Protein AF-A0A964N8U9-F1 (afdb_monomer_lite)

Radius of gyration: 18.35 Å; chains: 1; bounding box: 49×35×54 Å

Structure (mmCIF, N/CA/C/O backbone):
data_AF-A0A964N8U9-F1
#
_entry.id   AF-A0A964N8U9-F1
#
loop_
_atom_site.group_PDB
_atom_site.id
_atom_site.type_symbol
_atom_site.label_atom_id
_atom_site.label_alt_id
_atom_site.label_comp_id
_atom_site.label_asym_id
_atom_site.label_entity_id
_atom_site.label_seq_id
_atom_site.pdbx_PDB_ins_code
_atom_site.Cartn_x
_atom_site.Cartn_y
_atom_site.Cartn_z
_atom_site.occupancy
_atom_site.B_iso_or_equiv
_atom_site.auth_seq_id
_atom_site.auth_comp_id
_atom_site.auth_asym_id
_atom_site.auth_atom_id
_atom_site.pdbx_PDB_model_num
ATOM 1 N N . MET A 1 1 ? 11.304 -13.236 35.512 1.00 54.75 1 MET A N 1
ATOM 2 C CA . MET A 1 1 ? 11.075 -12.241 34.435 1.00 54.75 1 MET A CA 1
ATOM 3 C C . MET A 1 1 ? 10.628 -10.931 35.070 1.00 54.75 1 MET A C 1
ATOM 5 O O . MET A 1 1 ? 9.772 -10.976 35.941 1.00 54.75 1 MET A O 1
ATOM 9 N N . ARG A 1 2 ? 11.215 -9.788 34.690 1.00 71.62 2 ARG A N 1
ATOM 10 C CA . ARG A 1 2 ? 10.798 -8.460 35.178 1.00 71.62 2 ARG A CA 1
ATOM 11 C C . ARG A 1 2 ? 9.576 -7.997 34.365 1.00 71.62 2 ARG A C 1
ATOM 13 O O . ARG A 1 2 ? 9.665 -8.050 33.136 1.00 71.62 2 ARG A O 1
ATOM 20 N N . PRO A 1 3 ? 8.460 -7.573 34.985 1.00 66.44 3 PRO A N 1
ATOM 21 C CA . PRO A 1 3 ? 7.298 -7.080 34.249 1.00 66.44 3 PRO A CA 1
ATOM 22 C C . PRO A 1 3 ? 7.685 -5.850 33.428 1.00 66.44 3 PRO A C 1
ATOM 24 O O . PRO A 1 3 ? 8.317 -4.927 33.945 1.00 66.44 3 PRO A O 1
ATOM 27 N N . ARG A 1 4 ? 7.343 -5.842 32.139 1.00 69.38 4 ARG A N 1
ATOM 28 C CA . ARG A 1 4 ? 7.621 -4.709 31.258 1.00 69.38 4 ARG A CA 1
ATOM 29 C C . ARG A 1 4 ? 6.457 -3.724 31.345 1.00 69.38 4 ARG A C 1
ATOM 31 O O . ARG A 1 4 ? 5.420 -3.955 30.740 1.00 69.38 4 ARG A O 1
ATOM 38 N N . ALA A 1 5 ? 6.643 -2.633 32.079 1.00 75.00 5 ALA A N 1
ATOM 39 C CA . ALA A 1 5 ? 5.748 -1.477 32.052 1.00 75.00 5 ALA A CA 1
ATOM 40 C C . ALA A 1 5 ? 6.100 -0.582 30.849 1.00 75.00 5 ALA A C 1
ATOM 42 O O . ALA A 1 5 ? 6.631 0.510 31.019 1.00 75.00 5 ALA A O 1
ATOM 43 N N . ALA A 1 6 ? 5.913 -1.088 29.628 1.00 74.56 6 ALA A N 1
ATOM 44 C CA . ALA A 1 6 ? 6.178 -0.332 28.403 1.00 74.56 6 ALA A CA 1
ATOM 45 C C . ALA A 1 6 ? 4.891 -0.130 27.606 1.00 74.56 6 ALA A C 1
ATOM 47 O O . ALA A 1 6 ? 4.007 -0.987 27.624 1.00 74.56 6 ALA A O 1
ATOM 48 N N . THR A 1 7 ? 4.821 0.996 26.895 1.00 79.75 7 THR A N 1
ATOM 49 C CA . THR A 1 7 ? 3.776 1.290 25.912 1.00 79.75 7 THR A CA 1
ATOM 50 C C . THR A 1 7 ? 3.614 0.113 24.940 1.00 79.75 7 THR A C 1
ATOM 52 O O . THR A 1 7 ? 4.629 -0.473 24.542 1.00 79.75 7 THR A O 1
ATOM 55 N N . PRO A 1 8 ? 2.375 -0.256 24.559 1.00 80.94 8 PRO A N 1
ATOM 56 C CA . PRO A 1 8 ? 2.138 -1.298 23.565 1.00 80.94 8 PRO A CA 1
ATOM 57 C C . PRO A 1 8 ? 2.924 -1.053 22.269 1.00 80.94 8 PRO A C 1
ATOM 59 O O . PRO A 1 8 ? 3.112 0.087 21.846 1.00 80.94 8 PRO A O 1
ATOM 62 N N . LEU A 1 9 ? 3.397 -2.135 21.646 1.00 86.94 9 LEU A N 1
ATOM 63 C CA . LEU A 1 9 ? 4.069 -2.084 20.347 1.00 86.94 9 LEU A CA 1
ATOM 64 C C . LEU A 1 9 ? 3.059 -1.717 19.254 1.00 86.94 9 LEU A C 1
ATOM 66 O O . LEU A 1 9 ? 2.041 -2.392 19.120 1.00 86.94 9 LEU A O 1
ATOM 70 N N . GLY A 1 10 ? 3.378 -0.694 18.462 1.00 88.94 10 GLY A N 1
ATOM 71 C CA . GLY A 1 10 ? 2.648 -0.358 17.241 1.00 88.94 10 GLY A CA 1
ATOM 72 C C . GLY A 1 10 ? 3.241 -1.064 16.021 1.00 88.94 10 GLY A C 1
ATOM 73 O O . GLY A 1 10 ? 4.451 -1.299 15.954 1.00 88.94 10 GLY A O 1
ATOM 74 N N . PHE A 1 11 ? 2.396 -1.377 15.039 1.00 93.19 11 PHE A N 1
ATOM 75 C CA . PHE A 1 11 ? 2.808 -2.046 13.806 1.00 93.19 11 PHE A CA 1
ATOM 76 C C . PHE A 1 11 ? 2.579 -1.154 12.584 1.00 93.19 11 PHE A C 1
ATOM 78 O O . PHE A 1 11 ? 1.510 -0.566 12.402 1.00 93.19 11 PHE A O 1
ATOM 85 N N . GLY A 1 12 ? 3.605 -1.074 11.735 1.00 93.31 12 GLY A N 1
ATOM 86 C CA . GLY A 1 12 ? 3.577 -0.342 10.473 1.00 93.31 12 GLY A CA 1
ATOM 87 C C . GLY A 1 12 ? 3.576 -1.274 9.263 1.00 93.31 12 GLY A C 1
ATOM 88 O O . GLY A 1 12 ? 4.232 -2.316 9.280 1.00 93.31 12 GLY A O 1
ATOM 89 N N . LEU A 1 13 ? 2.878 -0.882 8.196 1.00 93.31 13 LEU A N 1
ATOM 90 C CA . LEU A 1 13 ? 2.853 -1.593 6.918 1.00 93.31 13 LEU A CA 1
ATOM 91 C C . LEU A 1 13 ? 3.284 -0.668 5.777 1.00 93.31 13 LEU A C 1
ATOM 93 O O . LEU A 1 13 ? 2.656 0.360 5.523 1.00 93.31 13 LEU A O 1
ATOM 97 N N . SER A 1 14 ? 4.329 -1.065 5.051 1.00 93.12 14 SER A N 1
ATOM 98 C CA . SER A 1 14 ? 4.698 -0.445 3.776 1.00 93.12 14 SER A CA 1
ATOM 99 C C . SER A 1 14 ? 3.990 -1.155 2.627 1.00 93.12 14 SER A C 1
ATOM 101 O O . SER A 1 14 ? 3.969 -2.386 2.568 1.00 93.12 14 SER A O 1
ATOM 103 N N . ALA A 1 15 ? 3.384 -0.382 1.727 1.00 92.19 15 ALA A N 1
ATOM 104 C CA . ALA A 1 15 ? 2.611 -0.926 0.618 1.00 92.19 15 ALA A CA 1
ATOM 105 C C . ALA A 1 15 ? 2.588 0.013 -0.589 1.00 92.19 15 ALA A C 1
ATOM 107 O O . ALA A 1 15 ? 2.545 1.236 -0.458 1.00 92.19 15 ALA A O 1
ATOM 108 N N . PHE A 1 16 ? 2.549 -0.576 -1.778 1.00 91.56 16 PHE A N 1
ATOM 109 C CA . PHE A 1 16 ? 2.309 0.128 -3.028 1.00 91.56 16 PHE A CA 1
ATOM 110 C C . PHE A 1 16 ? 0.818 0.093 -3.368 1.00 91.56 16 PHE A C 1
ATOM 112 O O . PHE A 1 16 ? 0.201 -0.975 -3.349 1.00 91.56 16 PHE A O 1
ATOM 119 N N . VAL A 1 17 ? 0.242 1.255 -3.681 1.00 92.31 17 VAL A N 1
ATOM 120 C CA . VAL A 1 17 ? -1.200 1.398 -3.916 1.00 92.31 17 VAL A CA 1
ATOM 121 C C . VAL A 1 17 ? -1.506 1.562 -5.397 1.00 92.31 17 VAL A C 1
ATOM 123 O O . VAL A 1 17 ? -0.976 2.448 -6.069 1.00 92.31 17 VAL A O 1
ATOM 126 N N . ILE A 1 18 ? -2.441 0.748 -5.882 1.00 89.62 18 ILE A N 1
ATOM 127 C CA . ILE A 1 18 ? -3.035 0.862 -7.214 1.00 89.62 18 ILE A CA 1
ATOM 128 C C . ILE A 1 18 ? -4.551 0.898 -7.029 1.00 89.62 18 ILE A C 1
ATOM 130 O O . ILE A 1 18 ? -5.206 -0.139 -6.934 1.00 89.62 18 ILE A O 1
ATOM 134 N N . ALA A 1 19 ? -5.101 2.107 -6.950 1.00 91.62 19 ALA A N 1
ATOM 135 C CA . ALA A 1 19 ? -6.528 2.337 -6.765 1.00 91.62 19 ALA A CA 1
ATOM 136 C C . ALA A 1 19 ? -7.125 3.046 -7.991 1.00 91.62 19 ALA A C 1
ATOM 138 O O . ALA A 1 19 ? -6.553 4.020 -8.490 1.00 91.62 19 ALA A O 1
ATOM 139 N N . ARG A 1 20 ? -8.271 2.555 -8.465 1.00 89.88 20 ARG A N 1
ATOM 140 C CA . ARG A 1 20 ? -8.965 3.017 -9.682 1.00 89.88 20 ARG A CA 1
ATOM 141 C C . ARG A 1 20 ? -10.479 3.088 -9.472 1.00 89.88 20 ARG A C 1
ATOM 143 O O . ARG A 1 20 ? -10.986 2.608 -8.464 1.00 89.88 20 ARG A O 1
ATOM 150 N N . SER A 1 21 ? -11.194 3.690 -10.416 1.00 88.69 21 SER A N 1
ATOM 151 C CA . SER A 1 21 ? -12.658 3.783 -10.382 1.00 88.69 21 SER A CA 1
ATOM 152 C C . SER A 1 21 ? -13.328 2.417 -10.461 1.00 88.69 21 SER A C 1
ATOM 154 O O . SER A 1 21 ? -14.239 2.150 -9.683 1.00 88.69 21 SER A O 1
ATOM 156 N N . ARG A 1 22 ? -12.869 1.542 -11.365 1.00 83.88 22 ARG A N 1
ATOM 157 C CA . ARG A 1 22 ? -13.455 0.211 -11.553 1.00 83.88 22 ARG A CA 1
ATOM 158 C C . ARG A 1 22 ? -12.406 -0.890 -11.465 1.00 83.88 22 ARG A C 1
ATOM 160 O O . ARG A 1 22 ? -11.316 -0.795 -12.032 1.00 83.88 22 ARG A O 1
ATOM 167 N N . ALA A 1 23 ? -12.752 -1.992 -10.805 1.00 73.12 23 ALA A N 1
ATOM 168 C CA . ALA A 1 23 ? -11.942 -3.200 -10.850 1.00 73.12 23 ALA A CA 1
ATOM 169 C C . ALA A 1 23 ? -11.767 -3.680 -12.305 1.00 73.12 23 ALA A C 1
ATOM 171 O O . ALA A 1 23 ? -12.729 -3.788 -13.063 1.00 73.12 23 ALA A O 1
ATOM 172 N N . GLY A 1 24 ? -10.521 -3.961 -12.695 1.00 68.75 24 GLY A N 1
ATOM 173 C CA . GLY A 1 24 ? -10.182 -4.448 -14.033 1.00 68.75 24 GLY A CA 1
ATOM 174 C C . GLY A 1 24 ? -9.925 -3.368 -15.087 1.00 68.75 24 GLY A C 1
ATOM 175 O O . GLY A 1 24 ? -9.440 -3.719 -16.157 1.00 68.75 24 GLY A O 1
ATOM 176 N N . GLU A 1 25 ? -10.162 -2.080 -14.800 1.00 72.50 25 GLU A N 1
ATOM 177 C CA . GLU A 1 25 ? -9.741 -1.007 -15.714 1.00 72.50 25 GLU A CA 1
ATOM 178 C C . GLU A 1 25 ? -8.219 -1.064 -15.922 1.00 72.50 25 GLU A C 1
ATOM 180 O O . GLU A 1 25 ? -7.480 -1.094 -14.926 1.00 72.50 25 GLU A O 1
ATOM 185 N N . PRO A 1 26 ? -7.730 -1.099 -17.177 1.00 64.94 26 PRO A N 1
ATOM 186 C CA . PRO A 1 26 ? -6.304 -1.051 -17.457 1.00 64.94 26 PRO A CA 1
ATOM 187 C C . PRO A 1 26 ? -5.685 0.172 -16.783 1.00 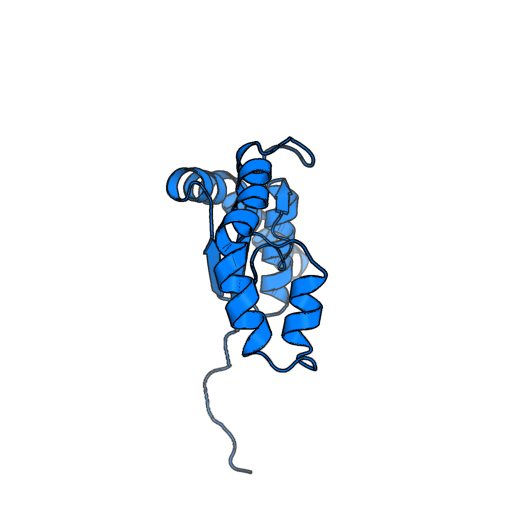64.94 26 PRO A C 1
ATOM 189 O O . PRO A 1 26 ? -6.165 1.291 -16.939 1.00 64.94 26 PRO A O 1
ATOM 192 N N . ASP A 1 27 ? -4.615 -0.039 -16.022 1.00 71.94 27 ASP A N 1
ATOM 193 C CA . ASP A 1 27 ? -3.766 1.059 -15.577 1.00 71.94 27 ASP A CA 1
ATOM 194 C C . ASP A 1 27 ? -2.531 1.020 -16.475 1.00 7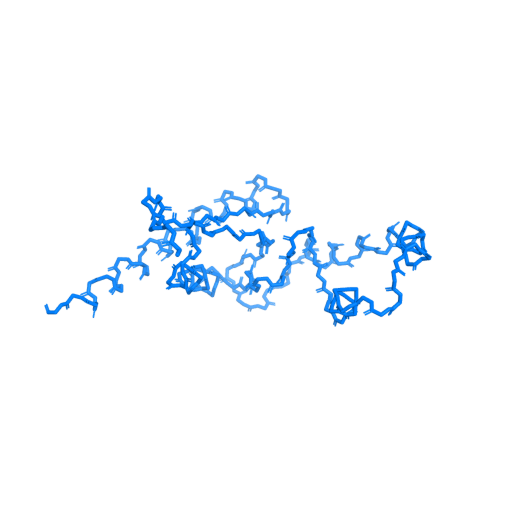1.94 27 ASP A C 1
ATOM 196 O O . ASP A 1 27 ? -1.646 0.182 -16.302 1.00 71.94 27 ASP A O 1
ATOM 200 N N . GLU A 1 28 ? -2.510 1.875 -17.497 1.00 68.56 28 GLU A N 1
ATOM 201 C CA . GLU A 1 28 ? -1.394 1.957 -18.448 1.00 68.56 28 GLU A CA 1
ATOM 202 C C . GLU A 1 28 ? -0.066 2.225 -17.724 1.00 68.56 28 GLU A C 1
ATOM 204 O O . GLU A 1 28 ? 0.977 1.684 -18.103 1.00 68.56 28 GLU A O 1
ATOM 209 N N . ASN A 1 29 ? -0.109 2.957 -16.602 1.00 71.00 29 ASN A N 1
ATOM 210 C CA . ASN A 1 29 ? 1.068 3.146 -15.761 1.00 71.00 29 ASN A CA 1
ATOM 211 C C . ASN A 1 29 ? 1.464 1.846 -15.065 1.00 71.00 29 ASN A C 1
ATOM 213 O O . ASN A 1 29 ? 2.649 1.579 -14.931 1.00 71.00 29 ASN A O 1
ATOM 217 N N . LEU A 1 30 ? 0.515 1.006 -14.649 1.00 73.31 30 LEU A N 1
ATOM 218 C CA . LEU A 1 30 ? 0.831 -0.281 -14.031 1.00 73.31 30 LEU A CA 1
ATOM 219 C C . LEU A 1 30 ? 1.532 -1.229 -15.003 1.00 73.31 30 LEU A C 1
ATOM 221 O O . LEU A 1 30 ? 2.547 -1.824 -14.641 1.00 73.31 30 LEU A O 1
ATOM 225 N N . ALA A 1 31 ? 1.010 -1.355 -16.225 1.00 75.50 31 ALA A N 1
ATOM 226 C CA . ALA A 1 31 ? 1.652 -2.162 -17.259 1.00 75.50 31 ALA A CA 1
ATOM 227 C C . ALA A 1 31 ? 3.093 -1.684 -17.484 1.00 75.50 31 ALA A C 1
ATOM 229 O O . ALA A 1 31 ? 4.020 -2.492 -17.455 1.00 75.50 31 ALA A O 1
ATOM 230 N N . HIS A 1 32 ? 3.298 -0.366 -17.579 1.00 78.75 32 HIS A N 1
ATOM 231 C CA . HIS A 1 32 ? 4.629 0.226 -17.659 1.00 78.75 32 HIS A CA 1
ATOM 232 C C . HIS A 1 32 ? 5.501 -0.086 -16.431 1.00 78.75 32 HIS A C 1
ATOM 234 O O . HIS A 1 32 ? 6.647 -0.505 -16.589 1.00 78.75 32 HIS A O 1
ATOM 240 N N . LEU A 1 33 ? 4.975 0.047 -15.211 1.00 78.00 33 LEU A N 1
ATOM 241 C CA . LEU A 1 33 ? 5.710 -0.233 -13.973 1.00 78.00 33 LEU A CA 1
ATOM 242 C C . LEU A 1 33 ? 6.175 -1.692 -13.896 1.00 78.00 33 LEU A C 1
ATOM 244 O O . LEU A 1 33 ? 7.280 -1.941 -13.421 1.00 78.00 33 LEU A O 1
ATOM 248 N N . PHE A 1 34 ? 5.393 -2.644 -14.411 1.00 76.06 34 PHE A N 1
ATOM 249 C CA . PHE A 1 34 ? 5.810 -4.048 -14.499 1.00 76.06 34 PHE A CA 1
ATOM 250 C C . PHE A 1 34 ? 6.923 -4.299 -15.525 1.00 76.06 34 PHE A C 1
ATOM 252 O O . PHE A 1 34 ? 7.618 -5.307 -15.417 1.00 76.06 34 PHE A O 1
ATOM 259 N N . THR A 1 35 ? 7.150 -3.389 -16.478 1.00 79.12 35 THR A N 1
ATOM 260 C CA . THR A 1 35 ? 8.296 -3.485 -17.401 1.00 79.12 35 THR A CA 1
ATOM 261 C C . THR A 1 35 ? 9.607 -3.004 -16.779 1.00 79.12 35 THR A C 1
ATOM 263 O O . THR A 1 35 ? 10.682 -3.429 -17.198 1.00 79.12 35 THR A O 1
ATOM 266 N N . LEU A 1 36 ? 9.548 -2.137 -15.761 1.00 77.25 36 LEU A N 1
ATOM 267 C CA . LEU A 1 36 ? 10.738 -1.515 -15.174 1.00 77.25 36 LEU A CA 1
ATOM 268 C C . LEU A 1 36 ? 11.705 -2.501 -14.498 1.00 77.25 36 LEU A C 1
ATOM 270 O O . LEU A 1 36 ? 12.904 -2.326 -14.702 1.00 77.25 36 LEU A O 1
ATOM 274 N N . PRO A 1 37 ? 11.264 -3.559 -13.784 1.00 76.56 37 PRO A N 1
ATOM 275 C CA . PRO A 1 37 ? 12.173 -4.539 -13.191 1.00 76.56 37 PRO A CA 1
ATOM 276 C C . PRO A 1 37 ? 13.142 -5.194 -14.180 1.00 76.56 37 PRO A C 1
ATOM 278 O O . PRO A 1 37 ? 14.230 -5.601 -13.774 1.00 76.56 37 PRO A O 1
ATOM 281 N N . ALA A 1 38 ? 12.784 -5.283 -15.467 1.00 79.00 38 ALA A N 1
ATOM 282 C CA . ALA A 1 38 ? 13.676 -5.809 -16.499 1.00 79.00 38 ALA A CA 1
ATOM 283 C C . ALA A 1 38 ? 14.934 -4.940 -16.680 1.00 79.00 38 ALA A C 1
ATOM 285 O O . ALA A 1 38 ? 15.993 -5.455 -17.032 1.00 79.00 38 ALA A O 1
ATOM 286 N N . LYS A 1 39 ? 14.848 -3.636 -16.384 1.00 81.94 39 LYS A N 1
ATOM 287 C CA . LYS A 1 39 ? 15.986 -2.706 -16.449 1.00 81.94 39 LYS A CA 1
ATOM 288 C C . LYS A 1 39 ? 17.017 -2.964 -15.346 1.00 81.94 39 LYS A C 1
ATOM 290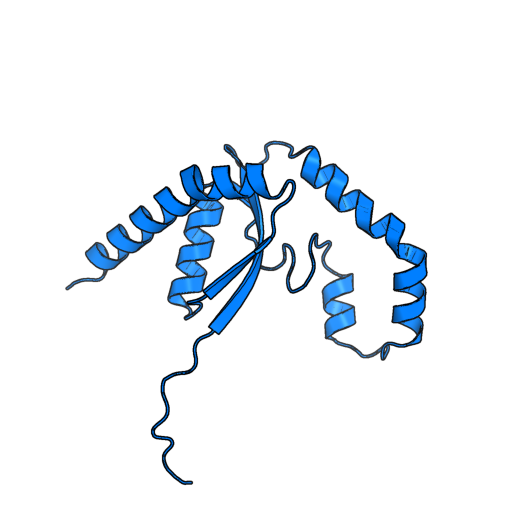 O O . LYS A 1 39 ? 18.192 -2.675 -15.539 1.00 81.94 39 LYS A O 1
ATOM 295 N N . ASP A 1 40 ? 16.604 -3.587 -14.244 1.00 80.00 40 ASP A N 1
ATOM 296 C CA . ASP A 1 40 ? 17.471 -3.899 -13.102 1.00 80.00 40 ASP A CA 1
ATOM 297 C C . ASP A 1 40 ? 18.107 -5.298 -13.195 1.00 80.00 40 ASP A C 1
ATOM 299 O O . ASP A 1 40 ? 18.714 -5.772 -12.231 1.00 80.00 40 ASP A O 1
ATOM 303 N N . ALA A 1 41 ? 17.976 -5.992 -14.333 1.00 82.50 41 ALA A N 1
ATOM 304 C CA . ALA A 1 41 ? 18.395 -7.387 -14.483 1.00 82.50 41 ALA A CA 1
ATOM 305 C C . ALA A 1 41 ? 19.868 -7.626 -14.100 1.00 82.50 41 ALA A C 1
ATOM 307 O O . ALA A 1 41 ? 20.173 -8.590 -13.396 1.00 82.50 41 ALA A O 1
ATOM 308 N N . ALA A 1 42 ? 20.775 -6.727 -14.498 1.00 85.19 42 ALA A N 1
ATOM 309 C CA . ALA A 1 42 ? 22.201 -6.842 -14.187 1.00 85.19 42 ALA A CA 1
ATOM 310 C C . ALA A 1 42 ? 22.483 -6.748 -12.675 1.00 85.19 42 ALA A C 1
ATOM 312 O O . ALA A 1 42 ? 23.240 -7.552 -12.126 1.00 85.19 42 ALA A O 1
ATOM 313 N N . ILE A 1 43 ? 21.822 -5.811 -11.989 1.00 84.56 43 ILE A N 1
ATOM 314 C CA . ILE A 1 43 ? 21.951 -5.610 -10.539 1.00 84.56 43 ILE A CA 1
ATOM 315 C C . ILE A 1 43 ? 21.354 -6.806 -9.789 1.00 84.56 43 ILE A C 1
ATOM 317 O O . ILE A 1 43 ? 21.975 -7.345 -8.873 1.00 84.56 43 ILE A O 1
ATOM 321 N N . ARG A 1 44 ? 20.187 -7.293 -10.224 1.00 82.12 44 ARG A N 1
ATOM 322 C CA . ARG A 1 44 ? 19.544 -8.481 -9.644 1.00 82.12 44 ARG A CA 1
ATOM 323 C C . ARG A 1 44 ? 20.408 -9.732 -9.784 1.00 82.12 44 ARG A C 1
ATOM 325 O O . ARG A 1 44 ? 20.518 -10.497 -8.830 1.00 82.12 44 ARG A O 1
ATOM 332 N N . ALA A 1 45 ? 21.062 -9.919 -10.931 1.00 85.62 45 ALA A N 1
ATOM 333 C CA . ALA A 1 45 ? 21.992 -11.028 -11.136 1.00 85.62 45 ALA A CA 1
ATOM 334 C C . ALA A 1 45 ? 23.198 -10.952 -10.184 1.00 85.62 45 ALA A C 1
ATOM 336 O O . ALA A 1 45 ? 23.675 -11.981 -9.707 1.00 85.62 45 ALA A O 1
ATOM 337 N N . GLN A 1 46 ? 23.682 -9.746 -9.873 1.00 87.75 46 GLN A N 1
ATOM 338 C CA . GLN A 1 46 ? 24.732 -9.554 -8.874 1.00 87.75 46 GLN A CA 1
ATOM 339 C C . GLN A 1 46 ? 24.251 -9.883 -7.458 1.00 87.75 46 GLN A C 1
ATOM 341 O O . GLN A 1 46 ? 24.956 -10.575 -6.728 1.00 87.75 46 GLN A O 1
ATOM 346 N N . TRP A 1 47 ? 23.053 -9.442 -7.074 1.00 85.06 47 TRP A N 1
ATOM 347 C CA . TRP A 1 47 ? 22.480 -9.771 -5.766 1.00 85.06 47 TRP A CA 1
ATOM 348 C C . TRP A 1 47 ? 22.255 -11.268 -5.591 1.00 85.06 47 TRP A C 1
ATOM 350 O O . TRP A 1 47 ? 22.579 -11.801 -4.534 1.00 85.06 47 TRP A O 1
ATOM 360 N N . ALA A 1 48 ? 21.776 -11.957 -6.629 1.00 84.12 48 ALA A N 1
ATOM 361 C CA . ALA A 1 48 ? 21.568 -13.401 -6.594 1.00 84.12 48 ALA A CA 1
ATOM 362 C C . ALA A 1 48 ? 22.863 -14.177 -6.297 1.00 84.12 48 ALA A C 1
ATOM 364 O O . ALA A 1 48 ? 22.822 -15.147 -5.551 1.00 84.12 48 ALA A O 1
ATOM 365 N N . ARG A 1 49 ? 24.020 -13.723 -6.806 1.00 88.19 49 ARG A N 1
ATOM 366 C CA . ARG A 1 49 ? 25.328 -14.338 -6.496 1.00 88.19 49 ARG A CA 1
ATOM 367 C C . ARG A 1 49 ? 25.768 -14.147 -5.044 1.00 88.19 49 ARG A C 1
ATOM 369 O O . ARG A 1 49 ? 26.552 -14.943 -4.545 1.00 88.19 49 ARG A O 1
ATOM 376 N N . ASN A 1 50 ? 25.273 -13.100 -4.391 1.00 89.06 50 ASN A N 1
ATOM 377 C CA . ASN A 1 50 ? 25.650 -12.719 -3.030 1.00 89.06 50 ASN A CA 1
ATOM 378 C C . ASN A 1 50 ? 24.562 -13.057 -1.996 1.00 89.06 50 ASN A C 1
ATOM 380 O O . ASN A 1 50 ? 24.685 -12.680 -0.833 1.00 89.06 50 ASN A O 1
ATOM 384 N N . THR A 1 51 ? 23.483 -13.720 -2.416 1.00 85.31 51 THR A N 1
ATOM 385 C CA . THR A 1 51 ? 22.364 -14.116 -1.558 1.00 85.31 51 THR A CA 1
ATOM 386 C C . THR A 1 51 ? 22.424 -15.617 -1.335 1.00 85.31 51 THR A C 1
ATOM 388 O O . THR A 1 51 ? 22.658 -16.370 -2.277 1.00 85.31 51 THR A O 1
ATOM 391 N N . ASP A 1 52 ? 22.183 -16.054 -0.100 1.00 88.56 52 ASP A N 1
ATOM 392 C CA . ASP A 1 52 ? 22.064 -17.476 0.215 1.00 88.56 52 ASP A CA 1
ATOM 393 C C . ASP A 1 52 ? 20.983 -18.128 -0.677 1.00 88.56 52 ASP A C 1
ATOM 395 O O . ASP A 1 52 ? 19.825 -17.683 -0.649 1.00 88.56 52 ASP A O 1
ATOM 399 N N . PRO A 1 53 ? 21.316 -19.172 -1.460 1.00 84.44 53 PRO A N 1
ATOM 400 C CA . PRO A 1 53 ? 20.350 -19.861 -2.311 1.00 84.44 53 PRO A CA 1
ATOM 401 C C . PRO A 1 53 ? 19.202 -20.521 -1.529 1.00 84.44 53 PRO A C 1
ATOM 403 O O . PRO A 1 53 ? 18.155 -20.788 -2.115 1.00 84.44 53 PRO A O 1
ATOM 406 N N . GLN A 1 54 ? 19.359 -20.760 -0.222 1.00 89.19 54 GLN A N 1
ATOM 407 C CA . GLN A 1 54 ? 18.316 -21.288 0.666 1.00 89.19 54 GLN A CA 1
ATOM 408 C C . GLN A 1 54 ? 17.459 -20.189 1.320 1.00 89.19 54 GLN A C 1
ATOM 410 O O . GLN A 1 54 ? 16.623 -20.469 2.182 1.00 89.19 54 GLN A O 1
ATOM 415 N N . SER A 1 55 ? 17.622 -18.925 0.916 1.00 88.00 55 SER A N 1
ATOM 416 C CA . SER A 1 55 ? 16.821 -17.820 1.440 1.00 88.00 55 SER A CA 1
ATOM 417 C C . SER A 1 55 ? 15.338 -17.974 1.087 1.00 88.00 55 SER A C 1
ATOM 419 O O . SER A 1 55 ? 14.910 -17.769 -0.053 1.00 88.00 55 SER A O 1
ATOM 421 N N . VAL A 1 56 ? 14.519 -18.252 2.105 1.00 84.44 56 VAL A N 1
ATOM 422 C CA . VAL A 1 56 ? 13.053 -18.314 1.981 1.00 84.44 56 VAL A CA 1
ATOM 423 C C . VAL A 1 56 ? 12.487 -16.982 1.482 1.00 84.44 56 VAL A C 1
ATOM 425 O O . VAL A 1 56 ? 11.589 -16.968 0.642 1.00 84.44 56 VAL A O 1
ATOM 428 N N . MET A 1 57 ? 13.042 -15.856 1.939 1.00 79.00 57 MET A N 1
ATOM 429 C CA . MET A 1 57 ? 12.640 -14.522 1.485 1.00 79.00 57 MET A CA 1
ATOM 430 C C . MET A 1 57 ? 12.869 -14.353 -0.023 1.00 79.00 57 MET A C 1
ATOM 432 O O . MET A 1 57 ? 11.971 -13.905 -0.737 1.00 79.00 57 MET A O 1
ATOM 436 N N . ALA A 1 58 ? 14.040 -14.763 -0.524 1.00 78.38 58 ALA A N 1
ATOM 437 C CA . ALA A 1 58 ? 14.347 -14.700 -1.951 1.00 78.38 58 ALA A CA 1
ATOM 438 C C . ALA A 1 58 ? 13.403 -15.596 -2.770 1.00 78.38 58 ALA A C 1
ATOM 440 O O . ALA A 1 58 ? 12.884 -15.167 -3.802 1.00 78.38 58 ALA A O 1
ATOM 441 N N . ALA A 1 59 ? 13.107 -16.803 -2.275 1.00 79.56 59 ALA A N 1
ATOM 442 C CA . ALA A 1 59 ? 12.168 -17.720 -2.917 1.00 79.56 59 ALA A CA 1
ATOM 443 C C . ALA A 1 59 ? 10.733 -17.159 -2.982 1.00 79.56 59 ALA A C 1
ATOM 445 O O . ALA A 1 59 ? 10.054 -17.320 -3.996 1.00 79.56 59 ALA A O 1
ATOM 446 N N . VAL A 1 60 ? 10.265 -16.477 -1.930 1.00 76.69 60 VAL A N 1
ATOM 447 C CA . VAL A 1 60 ? 8.939 -15.833 -1.904 1.00 76.69 60 V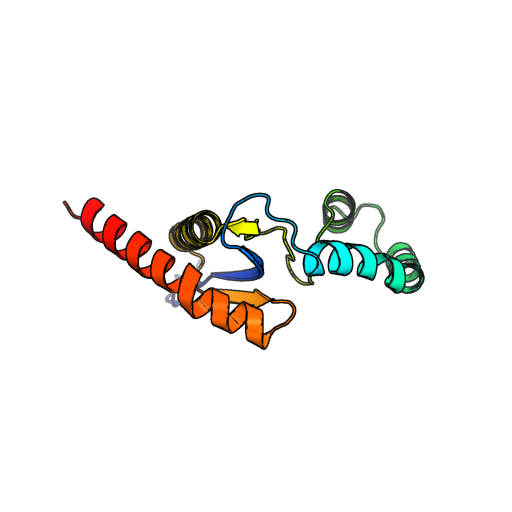AL A CA 1
ATOM 448 C C . VAL A 1 60 ? 8.871 -14.662 -2.888 1.00 76.69 60 VAL A C 1
ATOM 450 O O . VAL A 1 60 ? 7.920 -14.573 -3.666 1.00 76.69 60 VAL A O 1
ATOM 453 N N . LEU A 1 61 ? 9.895 -13.804 -2.905 1.00 73.00 61 LEU A N 1
ATOM 454 C CA . LEU A 1 61 ? 9.986 -12.663 -3.825 1.00 73.00 61 LEU A CA 1
ATOM 455 C C . LEU A 1 61 ? 10.056 -13.095 -5.297 1.00 73.00 61 LEU A C 1
ATOM 457 O O . LEU A 1 61 ? 9.500 -12.417 -6.155 1.00 73.00 61 LEU A O 1
ATOM 461 N N . ALA A 1 62 ? 10.689 -14.232 -5.599 1.00 75.12 62 ALA A N 1
ATOM 462 C CA . ALA A 1 62 ? 10.760 -14.764 -6.960 1.00 75.12 62 ALA A CA 1
ATOM 463 C C . ALA A 1 62 ? 9.407 -15.277 -7.491 1.00 75.12 62 ALA A C 1
ATOM 465 O O . ALA A 1 62 ? 9.191 -15.298 -8.700 1.00 75.12 62 ALA A O 1
ATOM 466 N N . ARG A 1 63 ? 8.489 -15.692 -6.606 1.00 72.44 63 ARG A N 1
ATOM 467 C CA . ARG A 1 63 ? 7.195 -16.290 -6.990 1.00 72.44 63 ARG A CA 1
ATOM 468 C C . ARG A 1 63 ? 6.116 -15.269 -7.335 1.00 72.44 63 ARG A C 1
ATOM 470 O O . ARG A 1 63 ? 5.158 -15.624 -8.014 1.00 72.44 63 ARG A O 1
ATOM 477 N N . THR A 1 64 ? 6.240 -14.033 -6.856 1.00 64.56 64 THR A N 1
ATOM 478 C CA . THR A 1 64 ? 5.177 -13.029 -6.987 1.00 64.56 64 THR A CA 1
ATOM 479 C C . THR A 1 64 ? 5.704 -11.793 -7.704 1.00 64.56 64 THR A C 1
ATOM 481 O O . THR A 1 64 ? 6.534 -11.082 -7.137 1.00 64.56 64 THR A O 1
ATOM 484 N N . PRO A 1 65 ? 5.218 -11.480 -8.918 1.00 65.25 65 PRO A N 1
ATOM 485 C CA . PRO A 1 65 ? 5.516 -10.207 -9.557 1.00 65.25 65 PRO A CA 1
ATOM 486 C C . PRO A 1 65 ? 5.018 -9.062 -8.669 1.00 65.25 65 PRO A C 1
ATOM 488 O O . PRO A 1 65 ? 3.816 -8.904 -8.456 1.00 65.25 65 PRO A O 1
ATOM 491 N N . CYS A 1 66 ? 5.938 -8.264 -8.130 1.00 67.50 66 CYS A N 1
ATOM 492 C CA . CYS A 1 66 ? 5.609 -7.114 -7.298 1.00 67.50 66 CYS A CA 1
ATOM 493 C C . CYS A 1 66 ? 6.215 -5.830 -7.867 1.00 67.50 66 CYS A C 1
ATOM 495 O O . CYS A 1 66 ? 7.363 -5.809 -8.316 1.00 67.50 66 CYS A O 1
ATOM 497 N N . VAL A 1 67 ? 5.440 -4.748 -7.812 1.00 72.94 67 VAL A N 1
ATOM 498 C CA . VAL A 1 67 ? 5.914 -3.383 -8.079 1.00 72.94 67 VAL A CA 1
ATOM 499 C C . VAL A 1 67 ? 6.115 -2.671 -6.745 1.00 72.94 67 VAL A C 1
ATOM 501 O O . VAL A 1 67 ? 5.317 -2.848 -5.825 1.00 72.94 67 VAL A O 1
ATOM 504 N N . GLY A 1 68 ? 7.165 -1.853 -6.657 1.00 65.06 68 GLY A N 1
ATOM 505 C CA . GLY A 1 68 ? 7.547 -1.132 -5.442 1.00 65.06 68 GLY A CA 1
ATOM 506 C C . GLY A 1 68 ? 8.550 -1.899 -4.577 1.00 65.06 68 GLY A C 1
ATOM 507 O O . GLY A 1 68 ? 8.736 -3.107 -4.726 1.00 65.06 68 GLY A O 1
ATOM 508 N N . SER A 1 69 ? 9.221 -1.179 -3.679 1.00 66.94 69 SER A N 1
ATOM 509 C CA . SER A 1 69 ? 10.141 -1.750 -2.684 1.00 66.94 69 SER A CA 1
ATOM 510 C C . SER A 1 69 ? 9.410 -2.017 -1.361 1.00 66.94 69 SER A C 1
ATOM 512 O O . SER A 1 69 ? 8.262 -1.604 -1.191 1.00 66.94 69 SER A O 1
ATOM 514 N N . ASN A 1 70 ? 10.052 -2.713 -0.413 1.00 64.38 70 ASN A N 1
ATOM 515 C CA . ASN A 1 70 ? 9.567 -2.868 0.970 1.00 64.38 70 ASN A CA 1
ATOM 516 C C . ASN A 1 70 ? 8.092 -3.308 1.073 1.00 64.38 70 ASN A C 1
ATOM 518 O O . ASN A 1 70 ? 7.270 -2.607 1.656 1.00 64.38 70 ASN A O 1
ATOM 522 N N . GLY A 1 71 ? 7.743 -4.446 0.468 1.00 64.81 71 GLY A N 1
ATOM 523 C CA . GLY A 1 71 ? 6.385 -5.006 0.514 1.00 64.81 71 GLY A CA 1
ATOM 524 C C . GLY A 1 71 ? 5.540 -4.752 -0.735 1.00 64.81 71 GLY A C 1
ATOM 525 O O . GLY A 1 71 ? 4.608 -5.518 -0.973 1.00 64.81 71 GLY A O 1
ATOM 526 N N . GLY A 1 72 ? 5.904 -3.770 -1.572 1.00 81.88 72 GLY A N 1
ATOM 527 C CA . GLY A 1 72 ? 5.345 -3.567 -2.914 1.00 81.88 72 GLY A CA 1
ATOM 528 C C . GLY A 1 72 ? 3.823 -3.745 -2.995 1.00 81.88 72 GLY A C 1
ATOM 529 O O . GLY A 1 72 ? 3.075 -3.327 -2.111 1.00 81.88 72 GLY A O 1
ATOM 530 N N . THR A 1 73 ? 3.347 -4.427 -4.032 1.00 81.38 73 THR A N 1
ATOM 531 C CA . THR A 1 73 ? 1.931 -4.813 -4.178 1.00 81.38 73 THR A CA 1
ATOM 532 C C . THR A 1 73 ? 1.516 -6.011 -3.309 1.00 81.38 73 THR A C 1
ATOM 534 O O . THR A 1 73 ? 0.354 -6.415 -3.350 1.00 81.38 73 THR A O 1
ATOM 537 N N . GLY A 1 74 ? 2.413 -6.572 -2.488 1.00 82.62 74 GLY A N 1
ATOM 538 C CA . GLY A 1 74 ? 2.166 -7.768 -1.671 1.00 82.62 74 GLY A CA 1
ATOM 539 C C . GLY A 1 74 ? 1.099 -7.586 -0.585 1.00 82.62 74 GLY A C 1
ATOM 540 O O . GLY A 1 74 ? 0.411 -8.540 -0.231 1.00 82.62 74 GLY A O 1
ATOM 541 N N . ALA A 1 75 ? 0.871 -6.352 -0.118 1.00 86.06 75 ALA A N 1
ATOM 542 C CA . ALA A 1 75 ? -0.244 -6.033 0.780 1.00 86.06 75 ALA A CA 1
ATOM 543 C C . ALA A 1 75 ? -1.626 -6.166 0.101 1.00 86.06 75 ALA A C 1
ATOM 545 O O . ALA A 1 75 ? -2.657 -6.212 0.777 1.00 86.06 75 ALA A O 1
ATOM 546 N N . GLY A 1 76 ? -1.667 -6.241 -1.234 1.00 88.25 76 GLY A N 1
ATOM 547 C CA . GLY A 1 76 ? -2.896 -6.371 -2.013 1.00 88.25 76 GLY A CA 1
ATOM 548 C C . GLY A 1 76 ? -3.733 -5.094 -2.067 1.00 88.25 76 GLY A C 1
ATOM 549 O O . GLY A 1 76 ? -4.940 -5.176 -2.265 1.00 88.25 76 GLY A O 1
ATOM 550 N N . LEU A 1 77 ? -3.121 -3.915 -1.898 1.00 92.50 77 LEU A N 1
ATOM 551 C CA . LEU A 1 77 ? -3.781 -2.613 -2.081 1.00 92.50 77 LEU A CA 1
ATOM 552 C C . LEU A 1 77 ? -3.941 -2.281 -3.577 1.00 92.50 77 LEU A C 1
ATOM 554 O O . LEU A 1 77 ? -3.491 -1.241 -4.057 1.00 92.50 77 LEU A O 1
ATOM 558 N N . VAL A 1 78 ? -4.556 -3.209 -4.313 1.00 89.31 78 VAL A N 1
ATOM 559 C CA . VAL A 1 78 ? -4.723 -3.191 -5.768 1.00 89.31 78 VAL A CA 1
ATOM 560 C C . VAL A 1 78 ? -6.183 -3.481 -6.097 1.00 89.31 78 VAL A C 1
ATOM 562 O O . VAL A 1 78 ? -6.674 -4.567 -5.797 1.00 89.31 78 VAL A O 1
ATOM 565 N N . GLY A 1 79 ? -6.886 -2.535 -6.716 1.00 90.88 79 GLY A N 1
ATOM 566 C CA . GLY A 1 79 ? -8.309 -2.698 -7.012 1.00 90.88 79 GLY A CA 1
ATOM 567 C C . GLY A 1 79 ? -9.039 -1.380 -7.220 1.00 90.88 79 GLY A C 1
ATOM 568 O O . GLY A 1 79 ? -8.420 -0.346 -7.462 1.00 90.88 79 GLY A O 1
ATOM 569 N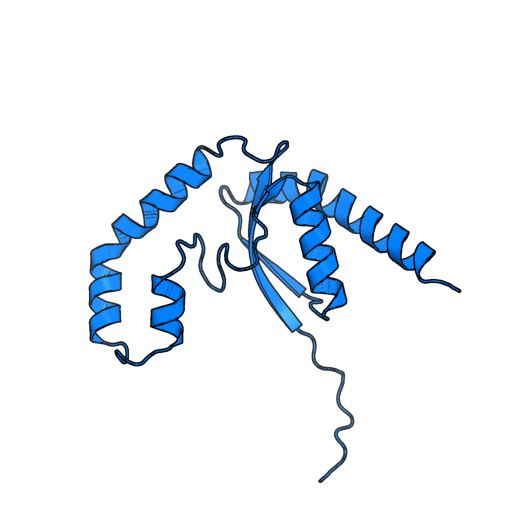 N . ASP A 1 80 ? -10.366 -1.423 -7.148 1.00 94.00 80 ASP A N 1
ATOM 570 C CA . ASP A 1 80 ? -11.152 -0.195 -7.051 1.00 94.00 80 ASP A CA 1
ATOM 571 C C . ASP A 1 80 ? -11.008 0.478 -5.673 1.00 94.00 80 ASP A C 1
ATOM 573 O O . ASP A 1 80 ? -10.424 -0.078 -4.733 1.00 94.00 80 ASP A O 1
ATOM 577 N N . TYR A 1 81 ? -11.509 1.709 -5.555 1.00 95.81 81 TYR A N 1
ATOM 578 C CA . TYR A 1 81 ? -11.415 2.491 -4.321 1.00 95.81 81 TYR A CA 1
ATOM 579 C C . TYR A 1 81 ? -12.040 1.783 -3.111 1.00 95.81 81 TYR A C 1
ATOM 581 O O . TYR A 1 81 ? -11.482 1.866 -2.014 1.00 95.81 81 TYR A O 1
ATOM 589 N N . ASP A 1 82 ? -13.145 1.062 -3.305 1.00 95.69 82 ASP A N 1
ATOM 590 C CA . ASP A 1 82 ? -13.847 0.352 -2.233 1.00 95.69 82 ASP A CA 1
ATOM 591 C C . ASP A 1 82 ? -13.061 -0.878 -1.763 1.00 95.69 82 ASP A C 1
ATOM 593 O O . ASP A 1 82 ? -12.872 -1.077 -0.561 1.00 95.69 82 ASP A O 1
ATOM 597 N N . THR A 1 83 ? -12.508 -1.653 -2.699 1.00 95.06 83 THR A N 1
ATOM 598 C CA . THR A 1 83 ? -11.651 -2.813 -2.419 1.00 95.06 83 THR A CA 1
ATOM 599 C C . THR A 1 83 ? -10.424 -2.403 -1.611 1.00 95.06 83 THR A C 1
ATOM 601 O O . THR A 1 83 ? -10.100 -3.019 -0.591 1.00 95.06 83 THR A O 1
ATOM 604 N N . VAL A 1 84 ? -9.741 -1.336 -2.037 1.00 96.19 84 VAL A N 1
ATOM 605 C CA . VAL A 1 84 ? -8.552 -0.838 -1.333 1.00 96.19 84 VAL A CA 1
ATOM 606 C C . VAL A 1 84 ? -8.930 -0.309 0.054 1.00 96.19 84 VAL A C 1
ATOM 608 O O . VAL A 1 84 ? -8.248 -0.628 1.030 1.00 96.19 84 VAL A O 1
ATOM 611 N N . ALA A 1 85 ? -10.032 0.438 0.175 1.00 97.31 85 ALA A N 1
ATOM 612 C CA . ALA A 1 85 ? -10.503 0.952 1.460 1.00 97.31 85 ALA A CA 1
ATOM 613 C C . ALA A 1 85 ? -10.847 -0.176 2.447 1.00 97.31 85 ALA A C 1
ATOM 615 O O . ALA A 1 85 ? -10.404 -0.151 3.598 1.00 97.31 85 ALA A O 1
ATOM 616 N N . ALA A 1 86 ? -11.575 -1.200 1.993 1.00 96.38 86 ALA A N 1
ATOM 617 C CA . ALA A 1 86 ? -11.924 -2.359 2.809 1.00 96.38 86 ALA A CA 1
ATOM 618 C C . ALA A 1 86 ? -10.678 -3.094 3.320 1.00 96.38 86 ALA A C 1
ATOM 620 O O . ALA A 1 86 ? -10.636 -3.518 4.479 1.00 96.38 86 ALA A O 1
ATOM 621 N N . ARG A 1 87 ? -9.638 -3.199 2.485 1.00 96.31 87 ARG A N 1
ATOM 622 C CA . ARG A 1 87 ? -8.379 -3.854 2.851 1.00 96.31 87 ARG A CA 1
ATOM 623 C C . ARG A 1 87 ? -7.576 -3.061 3.879 1.00 96.31 87 ARG A C 1
ATOM 625 O O . ARG A 1 87 ? -7.064 -3.661 4.821 1.00 96.31 87 ARG A O 1
ATOM 632 N N . ILE A 1 88 ? -7.532 -1.731 3.760 1.00 96.75 88 ILE A N 1
ATOM 633 C CA . ILE A 1 88 ? -6.929 -0.844 4.772 1.00 96.75 88 ILE A CA 1
ATOM 634 C C . ILE A 1 88 ? -7.629 -1.020 6.123 1.00 96.75 88 ILE A C 1
ATOM 636 O O . ILE A 1 88 ? -6.965 -1.237 7.134 1.00 96.75 88 ILE A O 1
ATOM 640 N N . VAL A 1 89 ? -8.966 -1.003 6.143 1.00 96.62 89 VAL A N 1
ATOM 641 C CA . VAL A 1 89 ? -9.745 -1.234 7.374 1.00 96.62 89 VAL A CA 1
ATOM 642 C C . VAL A 1 89 ? -9.494 -2.638 7.937 1.00 96.62 89 VAL A C 1
ATOM 644 O O . VAL A 1 89 ? -9.422 -2.814 9.153 1.00 96.62 89 VAL A O 1
ATOM 647 N N . GLY A 1 90 ? -9.336 -3.641 7.070 1.00 95.62 90 GLY A N 1
ATOM 648 C CA . GLY A 1 90 ? -8.946 -4.996 7.459 1.00 95.62 90 GLY A CA 1
ATOM 649 C C . GLY A 1 90 ? -7.610 -5.027 8.203 1.00 95.62 90 GLY A C 1
ATOM 650 O O . GLY A 1 90 ? -7.555 -5.533 9.321 1.00 95.62 90 GLY A O 1
ATOM 651 N N . PHE A 1 91 ? -6.565 -4.423 7.629 1.00 95.06 91 PHE A N 1
ATOM 652 C CA . PHE A 1 91 ? -5.249 -4.325 8.266 1.00 95.06 91 PHE A CA 1
ATOM 653 C C . PHE A 1 91 ? -5.290 -3.550 9.586 1.00 95.06 91 PHE A C 1
ATOM 655 O O . PHE A 1 91 ? -4.716 -4.000 10.579 1.00 95.06 91 PHE A O 1
ATOM 662 N N . HIS A 1 92 ? -6.022 -2.436 9.629 1.00 94.44 92 HIS A N 1
ATOM 663 C CA . HIS A 1 92 ? -6.177 -1.653 10.852 1.00 94.44 92 HIS A CA 1
ATOM 664 C C . HIS A 1 92 ? -6.751 -2.487 12.002 1.00 94.44 92 HIS A C 1
ATOM 666 O O . HIS A 1 92 ? -6.236 -2.471 13.114 1.00 94.44 92 HIS A O 1
ATOM 672 N N . ARG A 1 93 ? -7.753 -3.326 11.719 1.00 91.94 93 ARG A N 1
ATOM 673 C CA . ARG A 1 93 ? -8.341 -4.233 12.720 1.00 91.94 93 ARG A CA 1
ATOM 674 C C . ARG A 1 93 ? -7.407 -5.341 13.190 1.00 91.94 93 ARG A C 1
ATOM 676 O O . ARG A 1 93 ? -7.634 -5.897 14.256 1.00 91.94 93 ARG A O 1
ATOM 683 N N . THR A 1 94 ? -6.386 -5.671 12.407 1.00 92.69 94 THR A N 1
ATOM 684 C CA . THR A 1 94 ? -5.337 -6.612 12.821 1.00 92.69 94 THR A CA 1
ATOM 685 C C . THR A 1 94 ? -4.205 -5.945 13.609 1.00 92.69 94 THR A C 1
ATOM 687 O O . THR A 1 94 ? -3.246 -6.623 13.960 1.00 92.69 94 THR A O 1
ATOM 690 N N . GLY A 1 95 ? -4.310 -4.641 13.904 1.00 91.81 95 GLY A N 1
ATOM 691 C CA . GLY A 1 95 ? -3.325 -3.886 14.686 1.00 91.81 95 GLY A CA 1
ATOM 692 C C . GLY A 1 95 ? -2.309 -3.097 13.854 1.00 91.81 95 GLY A C 1
ATOM 693 O O . GLY A 1 95 ? -1.317 -2.628 14.405 1.00 91.81 95 GLY A O 1
ATOM 694 N N . ILE A 1 96 ? -2.519 -2.945 12.538 1.00 94.56 96 ILE A N 1
ATOM 695 C CA . ILE A 1 96 ? -1.694 -2.053 11.710 1.00 94.56 96 ILE A CA 1
ATOM 696 C C . ILE A 1 96 ? -2.194 -0.617 11.858 1.00 94.56 96 ILE A C 1
ATOM 698 O O . ILE A 1 96 ? -3.209 -0.229 11.285 1.00 94.56 96 ILE A O 1
ATOM 702 N N . GLU A 1 97 ? -1.442 0.192 12.587 1.00 92.12 97 GLU A N 1
ATOM 703 C CA . GLU A 1 97 ? -1.833 1.566 12.921 1.00 92.12 97 GLU A CA 1
ATOM 704 C C . GLU A 1 97 ? -1.148 2.600 12.020 1.00 92.12 97 GLU A C 1
ATOM 706 O O . GLU A 1 97 ? -1.607 3.734 11.901 1.00 92.12 97 GLU A O 1
ATOM 711 N N . THR A 1 98 ? -0.057 2.217 11.347 1.00 94.12 98 THR A N 1
ATOM 712 C CA . THR A 1 98 ? 0.721 3.109 10.476 1.00 94.12 98 THR A CA 1
ATOM 713 C C . THR A 1 98 ? 0.879 2.523 9.075 1.00 94.12 98 THR A C 1
ATOM 715 O O . THR A 1 98 ? 1.312 1.385 8.914 1.00 94.12 98 THR A O 1
ATOM 718 N N . PHE A 1 99 ? 0.590 3.320 8.043 1.00 94.56 99 PHE A N 1
ATOM 719 C CA . PHE A 1 99 ? 0.764 2.934 6.640 1.00 94.56 99 PHE A CA 1
ATOM 720 C C . PHE A 1 99 ? 1.800 3.825 5.948 1.00 94.56 99 PHE A C 1
ATOM 722 O O . PHE A 1 99 ? 1.665 5.046 5.921 1.00 94.56 99 PHE A O 1
ATOM 729 N N . MET A 1 100 ? 2.813 3.206 5.342 1.00 94.69 100 MET A N 1
ATOM 730 C CA . MET A 1 100 ? 3.847 3.871 4.543 1.00 94.69 100 MET A CA 1
ATOM 731 C C . MET A 1 100 ? 3.577 3.591 3.061 1.00 94.69 100 MET A C 1
ATOM 733 O O . MET A 1 100 ? 3.987 2.563 2.520 1.00 94.69 100 MET A O 1
ATOM 737 N N . LEU A 1 101 ? 2.809 4.473 2.421 1.00 94.69 101 LEU A N 1
ATOM 738 C CA . LEU A 1 101 ? 2.243 4.213 1.097 1.00 94.69 101 LEU A CA 1
ATOM 739 C C . LEU A 1 101 ? 3.112 4.756 -0.040 1.00 94.69 101 LEU A C 1
ATOM 741 O O . LEU A 1 101 ? 3.572 5.897 -0.008 1.00 94.69 101 LEU A O 1
ATOM 745 N N . GLN A 1 102 ? 3.279 3.937 -1.074 1.00 92.69 102 GLN A N 1
ATOM 746 C CA . GLN A 1 102 ? 3.974 4.278 -2.312 1.00 92.69 102 GLN A CA 1
ATOM 747 C C . GLN A 1 102 ? 2.973 4.414 -3.463 1.00 92.69 102 GLN A C 1
ATOM 749 O O . GLN A 1 102 ? 2.017 3.642 -3.570 1.00 92.69 102 GLN A O 1
ATOM 754 N N . PHE A 1 103 ? 3.223 5.381 -4.347 1.00 90.81 103 PHE A N 1
ATOM 755 C CA . PHE A 1 103 ? 2.357 5.716 -5.475 1.00 90.81 103 PHE A CA 1
ATOM 756 C C . PHE A 1 103 ? 3.184 6.078 -6.713 1.00 90.81 103 PHE A C 1
ATOM 758 O O . PHE A 1 103 ? 4.249 6.683 -6.578 1.00 90.81 103 PHE A O 1
ATOM 765 N N . GLN A 1 104 ? 2.670 5.793 -7.914 1.00 88.19 104 GLN A N 1
ATOM 766 C CA . GLN A 1 104 ? 3.252 6.259 -9.179 1.00 88.19 104 GLN A CA 1
ATOM 767 C C . GLN A 1 104 ? 2.166 6.598 -10.217 1.00 88.19 104 GLN A C 1
ATOM 769 O O . GLN A 1 104 ? 1.331 5.736 -10.508 1.00 88.19 104 GLN A O 1
ATOM 774 N N . PRO A 1 105 ? 2.165 7.816 -10.796 1.00 88.75 105 PRO A N 1
ATOM 775 C CA . PRO A 1 105 ? 2.958 8.985 -10.393 1.00 88.75 105 PRO A CA 1
ATOM 776 C C . PRO A 1 105 ? 2.530 9.510 -9.011 1.00 88.75 105 PRO A C 1
ATOM 778 O O . PRO A 1 105 ? 1.335 9.620 -8.728 1.00 88.75 105 PRO A O 1
ATOM 781 N N . PHE A 1 106 ? 3.505 9.840 -8.153 1.00 89.81 106 PHE A N 1
ATOM 782 C CA . PHE A 1 106 ? 3.283 10.041 -6.714 1.00 89.81 106 PHE A CA 1
ATOM 783 C C . PHE A 1 106 ? 2.176 11.053 -6.383 1.00 89.81 106 PHE A C 1
ATOM 785 O O . PHE A 1 106 ? 1.152 10.680 -5.815 1.00 89.81 106 PHE A O 1
ATOM 792 N N . ALA A 1 107 ? 2.346 12.321 -6.769 1.00 92.75 107 ALA A N 1
ATOM 793 C CA . ALA A 1 107 ? 1.461 13.399 -6.324 1.00 92.75 107 ALA A CA 1
ATOM 794 C C . ALA A 1 107 ? 0.007 13.219 -6.796 1.00 92.75 107 ALA A C 1
ATOM 796 O O . ALA A 1 107 ? -0.929 13.398 -6.016 1.00 92.75 107 ALA A O 1
ATOM 797 N N . ALA A 1 108 ? -0.190 12.837 -8.061 1.00 91.81 108 ALA A N 1
ATOM 798 C CA . ALA A 1 108 ? -1.523 12.669 -8.634 1.00 91.81 108 ALA A CA 1
ATOM 799 C C . ALA A 1 108 ? -2.268 11.484 -8.004 1.00 91.81 108 ALA A C 1
ATOM 801 O O . ALA A 1 108 ? -3.428 11.616 -7.611 1.00 91.81 108 ALA A O 1
ATOM 802 N N . LYS A 1 109 ? -1.594 10.337 -7.855 1.00 92.75 109 LYS A N 1
ATOM 803 C CA . LYS A 1 109 ? -2.197 9.136 -7.265 1.00 92.75 109 LYS A CA 1
ATOM 804 C C . LYS A 1 109 ? -2.419 9.295 -5.757 1.00 92.75 109 LYS A C 1
ATOM 806 O O . LYS A 1 109 ? -3.465 8.875 -5.276 1.00 92.75 109 LYS A O 1
ATOM 811 N N . MET A 1 110 ? -1.513 9.958 -5.032 1.00 95.44 110 MET A N 1
ATOM 812 C CA . MET A 1 110 ? -1.698 10.281 -3.610 1.00 95.44 110 MET A CA 1
ATOM 813 C C . MET A 1 110 ? -2.914 11.191 -3.394 1.00 95.44 110 MET A C 1
ATOM 815 O O . MET A 1 110 ? -3.728 10.918 -2.513 1.00 95.44 110 MET A O 1
ATOM 819 N N . ARG A 1 111 ? -3.075 12.244 -4.213 1.00 96.19 111 ARG A N 1
ATOM 820 C CA . ARG A 1 111 ? -4.248 13.132 -4.147 1.00 96.19 111 ARG A CA 1
ATOM 821 C C . ARG A 1 111 ? -5.541 12.352 -4.376 1.00 96.19 111 ARG A C 1
ATOM 823 O O . ARG A 1 111 ? -6.430 12.387 -3.529 1.00 96.19 111 ARG A O 1
ATOM 830 N N . ARG A 1 112 ? -5.597 11.567 -5.457 1.00 94.38 112 ARG A N 1
ATOM 831 C CA . ARG A 1 112 ? -6.766 10.735 -5.775 1.00 94.38 112 ARG A CA 1
ATOM 832 C C . ARG A 1 112 ? -7.076 9.735 -4.658 1.00 94.38 112 ARG A C 1
ATOM 834 O O . ARG A 1 112 ? -8.231 9.543 -4.308 1.00 94.38 112 ARG A O 1
ATOM 841 N N . PHE A 1 113 ? -6.054 9.123 -4.066 1.00 96.38 113 PHE A N 1
ATOM 842 C CA . PHE A 1 113 ? -6.210 8.213 -2.932 1.00 96.38 113 PHE A CA 1
ATOM 843 C C . PHE A 1 113 ? -6.804 8.912 -1.698 1.00 96.38 113 PHE A C 1
ATOM 845 O O . PHE A 1 113 ? -7.673 8.349 -1.029 1.00 96.38 113 PHE A O 1
ATOM 852 N N . ALA A 1 114 ? -6.368 10.137 -1.397 1.00 96.50 114 ALA A N 1
ATOM 853 C CA . ALA A 1 114 ? -6.901 10.913 -0.280 1.00 96.50 114 ALA A CA 1
ATOM 854 C C . ALA A 1 114 ? -8.377 11.304 -0.486 1.00 96.50 114 ALA A C 1
ATOM 856 O O . ALA A 1 114 ? -9.171 11.244 0.457 1.00 96.50 114 ALA A O 1
ATOM 857 N N . GLU A 1 115 ? -8.742 11.676 -1.712 1.00 96.62 115 GLU A N 1
ATOM 858 C CA . GLU A 1 115 ? -10.104 12.072 -2.085 1.00 96.62 115 GLU A CA 1
ATOM 859 C C . GLU A 1 115 ? -11.050 10.867 -2.118 1.00 96.62 115 GLU A C 1
ATOM 861 O O . GLU A 1 115 ? -12.109 10.874 -1.490 1.00 96.62 115 GLU A O 1
ATOM 866 N N . GLU A 1 116 ? -10.643 9.800 -2.800 1.00 96.69 116 GLU A N 1
ATOM 867 C CA . GLU A 1 116 ? -11.517 8.674 -3.108 1.00 96.69 116 GLU A CA 1
ATOM 868 C C . GLU A 1 116 ? -11.440 7.590 -2.031 1.00 96.69 116 GLU A C 1
ATOM 870 O O . GLU A 1 116 ? -12.444 7.230 -1.413 1.00 96.69 116 GLU A O 1
ATOM 875 N N . THR A 1 117 ? -10.247 7.061 -1.768 1.00 97.06 117 THR A N 1
ATOM 876 C CA . THR A 1 117 ? -10.078 5.894 -0.897 1.00 97.06 117 THR A CA 1
ATOM 877 C C . THR A 1 117 ? -10.195 6.269 0.577 1.00 97.06 117 THR A C 1
ATOM 879 O O . THR A 1 117 ? -10.937 5.626 1.316 1.00 97.06 117 THR A O 1
ATOM 882 N N . MET A 1 118 ? -9.514 7.326 1.032 1.00 96.62 118 MET A N 1
ATOM 883 C CA . MET A 1 118 ? -9.522 7.687 2.458 1.00 96.62 118 MET A CA 1
ATOM 884 C C . MET A 1 118 ? -10.887 8.183 2.940 1.00 96.62 118 MET A C 1
ATOM 886 O O . MET A 1 118 ? -11.228 7.985 4.107 1.00 96.62 118 MET A O 1
ATOM 890 N N . SER A 1 119 ? -11.692 8.784 2.057 1.00 95.44 119 SER A N 1
ATOM 891 C CA . SER A 1 119 ? -13.091 9.105 2.361 1.00 95.44 119 SER A CA 1
ATOM 892 C C . SER A 1 119 ? -13.888 7.844 2.708 1.00 95.44 119 SER A C 1
ATOM 894 O O . SER A 1 119 ? -14.506 7.767 3.771 1.00 95.44 119 SER A O 1
ATOM 896 N N . ARG A 1 120 ? -13.763 6.799 1.882 1.00 96.81 120 ARG A N 1
ATOM 897 C CA . ARG A 1 120 ? -14.406 5.493 2.090 1.00 96.81 120 ARG A CA 1
ATOM 898 C C . ARG A 1 120 ? -13.881 4.771 3.330 1.00 96.81 120 ARG A C 1
ATOM 900 O O . ARG A 1 120 ? -14.680 4.229 4.085 1.00 96.81 120 ARG A O 1
ATOM 907 N N . VAL A 1 121 ? -12.570 4.818 3.593 1.00 96.75 121 VAL A N 1
ATOM 908 C CA . VAL A 1 121 ? -11.965 4.259 4.822 1.00 96.75 121 VAL A CA 1
ATOM 909 C C . VAL A 1 121 ? -12.609 4.865 6.068 1.00 96.75 121 VAL A C 1
ATOM 911 O O . VAL A 1 121 ? -13.017 4.121 6.958 1.00 96.75 121 VAL A O 1
ATOM 914 N N . ARG A 1 122 ? -12.756 6.198 6.124 1.00 94.88 122 ARG A N 1
ATOM 915 C CA . ARG A 1 122 ? -13.395 6.880 7.264 1.00 94.88 122 ARG A CA 1
ATOM 916 C C . ARG A 1 122 ? -14.843 6.438 7.452 1.00 94.88 122 ARG A C 1
ATOM 918 O O . ARG A 1 122 ? -15.253 6.187 8.582 1.00 94.88 122 ARG A O 1
ATOM 925 N N . THR A 1 123 ? -15.600 6.321 6.364 1.00 94.94 123 THR A N 1
ATOM 926 C CA . THR A 1 123 ? -16.988 5.842 6.406 1.00 94.94 123 THR A CA 1
ATOM 927 C C . THR A 1 123 ? -17.067 4.399 6.904 1.00 94.94 123 THR A C 1
ATOM 929 O O . THR A 1 123 ? -17.822 4.114 7.828 1.00 94.94 123 THR A O 1
ATOM 932 N N . LEU A 1 124 ? -16.252 3.496 6.352 1.00 95.12 124 LEU A N 1
ATOM 933 C CA . LEU A 1 124 ? -16.237 2.078 6.721 1.00 95.12 124 LEU A CA 1
ATOM 934 C C . LEU A 1 124 ? -15.783 1.837 8.165 1.00 95.12 124 LEU A C 1
ATOM 936 O O . LEU A 1 124 ? -16.333 0.956 8.824 1.00 95.12 124 LEU A O 1
ATOM 940 N N . ALA A 1 125 ? -14.800 2.599 8.653 1.00 90.38 125 ALA A N 1
ATOM 941 C CA . ALA A 1 125 ? -14.361 2.534 10.044 1.00 90.38 125 ALA A CA 1
ATOM 942 C C . ALA A 1 125 ? -15.499 2.951 10.990 1.00 90.38 125 ALA A C 1
ATOM 944 O O . ALA A 1 125 ? -15.907 2.161 11.835 1.00 90.38 125 ALA A O 1
ATOM 945 N N . ARG A 1 126 ? -16.116 4.118 10.749 1.00 90.12 126 ARG A N 1
ATOM 946 C CA . ARG A 1 126 ? -17.230 4.633 11.567 1.00 90.12 126 ARG A CA 1
ATOM 947 C C . ARG A 1 126 ? -18.455 3.722 11.567 1.00 90.12 126 ARG A C 1
ATOM 949 O O . ARG A 1 126 ? -19.024 3.469 12.622 1.00 90.12 126 ARG A O 1
ATOM 956 N N . LEU A 1 127 ? -18.866 3.225 10.396 1.00 81.50 127 LEU A N 1
ATOM 957 C CA . LEU A 1 127 ? -20.005 2.307 10.286 1.00 81.50 127 LEU A CA 1
ATOM 958 C C . LEU A 1 127 ? -19.773 1.030 11.098 1.00 81.50 127 LEU A C 1
ATOM 960 O O . LEU A 1 127 ? -20.703 0.506 11.701 1.00 81.50 127 LEU A O 1
ATOM 964 N N . ARG A 1 128 ? -18.537 0.523 11.137 1.00 70.31 128 ARG A N 1
ATOM 965 C CA . ARG A 1 128 ? -18.219 -0.679 11.914 1.00 70.31 128 ARG A CA 1
ATOM 966 C C . ARG A 1 128 ? -18.073 -0.419 13.400 1.00 70.31 128 ARG A C 1
ATOM 968 O O . ARG A 1 128 ? -18.444 -1.310 14.153 1.00 70.31 128 ARG A O 1
ATOM 975 N N . ASP A 1 129 ? -17.606 0.751 13.815 1.00 78.25 129 ASP A N 1
ATOM 976 C CA . ASP A 1 129 ? -17.601 1.132 15.233 1.00 78.25 129 ASP A CA 1
ATOM 977 C C . ASP A 1 129 ? -19.039 1.251 15.764 1.00 78.25 129 ASP A C 1
ATOM 979 O O . ASP A 1 129 ? -19.342 0.782 16.861 1.00 78.25 129 ASP A O 1
ATOM 983 N N . PHE A 1 130 ? -19.949 1.778 14.937 1.00 66.19 130 PHE A N 1
ATOM 984 C CA . PHE A 1 130 ? -21.382 1.824 15.231 1.00 66.19 130 PHE A CA 1
ATOM 985 C C . PHE A 1 130 ? -22.002 0.422 15.339 1.00 66.19 130 PHE A C 1
ATOM 987 O O . PHE A 1 130 ? -22.686 0.133 16.311 1.00 66.19 130 PHE A O 1
ATOM 994 N N . LEU A 1 131 ? -21.718 -0.478 14.389 1.00 67.38 131 LEU A N 1
ATOM 995 C CA . LEU A 1 131 ? -22.236 -1.858 14.404 1.00 67.38 131 LEU A CA 1
ATOM 996 C C . LEU A 1 131 ? -21.565 -2.777 15.443 1.00 67.38 131 LEU A C 1
ATOM 998 O O . LEU A 1 131 ? -22.037 -3.890 15.655 1.00 67.38 131 LEU A O 1
ATOM 1002 N N . SER A 1 132 ? -20.447 -2.355 16.040 1.00 64.69 132 SER A N 1
ATOM 1003 C CA . SER A 1 132 ? -19.734 -3.104 17.088 1.00 64.69 132 SER A CA 1
ATOM 1004 C C . SER A 1 132 ? -19.999 -2.549 18.494 1.00 64.69 132 SER A C 1
ATOM 1006 O O . SER A 1 132 ? -19.444 -3.081 19.455 1.00 64.69 132 SER A O 1
ATOM 1008 N N . SER A 1 133 ? -20.815 -1.492 18.623 1.00 44.41 133 SER A N 1
ATOM 1009 C CA . SER A 1 133 ? -21.321 -1.020 19.917 1.00 44.41 133 SER A CA 1
ATOM 1010 C C . SER A 1 133 ? -22.526 -1.868 20.353 1.00 44.41 133 SER A C 1
ATOM 1012 O O . SER A 1 133 ? -23.352 -2.188 19.497 1.00 44.41 133 SER A O 1
ATOM 1014 N N . PRO A 1 134 ? -22.601 -2.266 21.636 1.00 49.38 134 PRO A N 1
ATOM 1015 C CA . PRO A 1 134 ? -23.677 -3.099 22.178 1.00 49.38 134 PRO A CA 1
ATOM 1016 C C . PRO A 1 134 ? -25.045 -2.409 22.183 1.00 49.38 134 PRO A C 1
ATOM 1018 O O . PRO A 1 134 ? -25.085 -1.160 22.284 1.00 49.38 134 PRO A O 1
#

Secondary structure (DSSP, 8-state):
------PPPPEEEEEE-EEESSTT---HHHHHHHHGGGGGHHHHHHHHHTS-TT-HHHHHHHHS---SSTTGGGG--EEEHHHHHHHHHHHHHTTEEEEEEE-SSHHHHHHHIIIIIHHHHHHHHHHHHHHT--

Sequence (134 aa):
MRPRAATPLGFGLSAFVIARSRAGEPDENLAHLFTLPAKDAAIRAQWARNTDPQSVMAAVLARTPCVGSNGGTGAGLVGDYDTVAARIVGFHRTGIETFMLQFQPFAAKMRRFAEETMSRVRTLARLRDFLSSP

pLDDT: mean 84.15, std 11.22, range [44.41, 97.31]

Foldseek 3Di:
DDDDPDDDDAAEAEEEAAADAFFPPDDVVVVVQLCVVVVCVVVVVVVVVVDDPPDPVVVVPVVDRAGDPRCGCVLVNHGYLLVNLVSVLVVVVVRHPHYNYDYVVGPVVVVCCVVRNVVNNVVVNVVVVVVPDD

=== Feature glossary ===
The record interleaves many kinds of information about one protein. Here is each kind framed as the question it answers.

Q: Are the domains correctly placed relative to each other?
A: Predicted aligned error is AlphaFold's pairwise confidence. Unlike pLDDT (per-residue), PAE is per-residue-pair and captures whether two parts of the structure are correctly placed relative to each other. Units are ångströms of expected positional error.

Q: Which residues are in helices, strands, or loops?
A: Eight-state secondary structure (DSSP): H is the canonical α-helix, G the tighter 3₁₀-helix, I the wider π-helix; E/B are β-structure, T and S are turns and bends, and '-' is everything else. DSSP derives these from the pattern of main-chain N–H···O=C hydrogen bonds, not from the sequence.

Q: What if only a Cα trace is available?
A: P-SEA three-state annotation labels each residue as helix, strand, or coil based purely on the geometry of the Cα trace. It serves as a fallback when the full backbone (and thus DSSP) is unavailable.

Q: What are the backbone torsion angles?
A: φ (phi) and ψ (psi) are the two rotatable backbone dihedrals per residue: φ is the C(i-1)–N–Cα–C torsion, ψ is the N–Cα–C–N(i+1) torsion, both in degrees on (−180°, 180°]. α-helical residues cluster near (−60°, −45°); β-strand residues near (−120°, +130°). A Ramachandran plot is simply a scatter of (φ, ψ) for every residue.

Q: What known structures does this most resemble?
A: Structural nearest neighbors (via Foldseek easy-search vs the PDB). Reported per hit: target PDB id, E-value, and alignment TM-score. A TM-score above ~0.5 is the conventional threshold for 'same fold'.

Q: What family and function is it annotated with?
A: Database cross-references. InterPro integrates a dozen domain/family signature databases into unified entries with residue-range hits. GO terms attach function/process/location labels with evidence codes. CATH codes position the fold in a four-level structural taxonomy. Organism is the NCBI-taxonomy species name.

Q: Which residues are buried vs exposed?
A: Solvent accessibility: the surface area of each residue that a 1.4 Å water probe can touch, in Å². When only backbone atoms are present the absolute values are lower than full-atom SASA (side chains contribute most of the area) and are flagged as backbone-only.

Q: What do the diagnostic plots show?
A: Three diagnostic plots accompany the record. The Cα contact map visualizes the tertiary structure as a 2D adjacency matrix (8 Å cutoff, sequence-local contacts suppressed). The Ramachandran plot shows the distribution of backbone (φ, ψ) torsions, with points in the α and β basins reflecting secon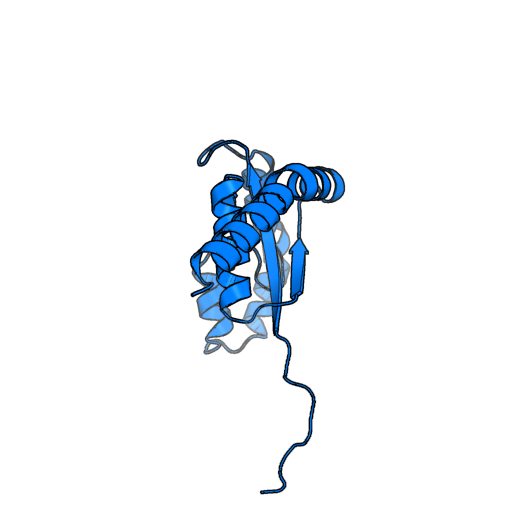dary structure content. The PAE plot shows AlphaFold's inter-residue confidence as a color matrix.

Q: What is the amino-acid chain?
A: The amino-acid sequence is the protein's primary structure: the linear order of residues from the N-terminus to the C-terminus, written in one-letter code. Everything else here — the 3D coordinates, the secondary structure, the domain annotations — is ultimately a consequence of this string.

Q: What do the rendered images show?
A: The six renders are orthographic views along the three Cartesian axes in both directions. Representation (cartoon, sticks, or surface) and color scheme (sequence-rainbow or by-chain) vary across proteins so the training set covers all the common visualization conventions.

Q: Where is each backbone atom in 3D?
A: The mmCIF table is the protein's shape written out atom by atom. For each backbone N, Cα, C, and carbonyl O, it records an (x, y, z) coordinate triple in Å plus the residue type, chain letter, and residue number.

Q: How mobile is each atom in the crystal?
A: For experimental (PDB) structures, the B-factor (temperature factor) quantifies the positional spread of each atom in the crystal — a combination of thermal vibration and static disorder — in units of Å². High B-factors mark flexible loops or poorly resolved regions; low B-factors mark the rigid, well-ordered core.

Q: How big and how compact is the whole molecule?
A: Three whole-structure scalars: the radius of gyration (RMS distance of Cα from centroid, in Å), the count of Cα–Cα contacts (pairs closer than 8 Å and separated by more than four residues in sequence — i.e. tertiary, not local, contacts), and the bounding-box dimensions. Together they distinguish compact globular folds from extended fibres or disordered chains.

Q: What does the local fold look like, residue by residue?
A: A 3Di character summarizes, for each residue, the relative orientation of the Cα frame of its nearest spatial neighbor. Because it encodes fold topology rather than chemistry, 3Di alignments detect remote structural similarity that sequence alignment misses.

Q: How confident is the AlphaFold model at each residue?
A: For AlphaFold models, the B-factor field carries pLDDT — the model's own estimate of local accuracy on a 0–100 scale. Regions with pLDDT<50 should be treated as essentially unmodeled; they often correspond to intrinsically disordered segments.